Protein AF-A0A5M5BYR6-F1 (afdb_monomer_lite)

Structure (mmCIF, N/CA/C/O backbone):
data_AF-A0A5M5BYR6-F1
#
_entry.id   AF-A0A5M5BYR6-F1
#
loop_
_atom_site.group_PDB
_atom_site.id
_atom_site.type_symbol
_atom_site.label_atom_id
_atom_site.label_alt_id
_atom_site.label_comp_id
_atom_site.label_asym_id
_atom_site.label_entity_id
_atom_site.label_seq_id
_atom_site.pdbx_PDB_ins_code
_atom_site.Cartn_x
_atom_site.Cartn_y
_atom_site.Cartn_z
_atom_site.occupancy
_atom_site.B_iso_or_equiv
_atom_site.auth_seq_id
_atom_site.auth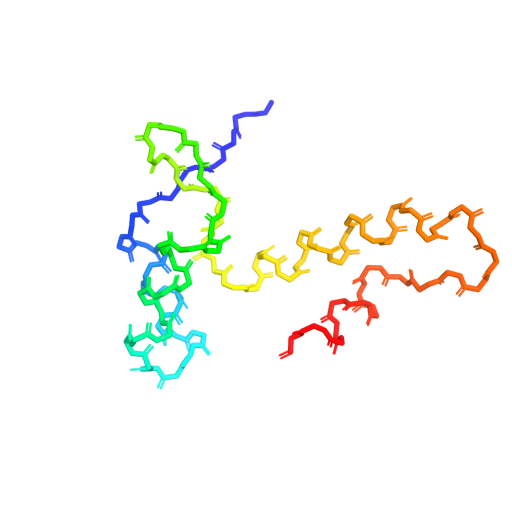_comp_id
_atom_site.auth_asym_id
_atom_site.auth_atom_id
_atom_site.pdbx_PDB_model_num
ATOM 1 N N . MET A 1 1 ? 13.375 -3.673 14.536 1.00 53.81 1 MET A N 1
ATOM 2 C CA . MET A 1 1 ? 13.198 -4.414 13.273 1.00 53.81 1 MET A CA 1
ATOM 3 C C . MET A 1 1 ? 13.510 -3.434 12.160 1.00 53.81 1 MET A C 1
ATOM 5 O O . MET A 1 1 ? 12.916 -2.360 12.172 1.00 53.81 1 MET A O 1
ATOM 9 N N . GLU A 1 2 ? 14.485 -3.723 11.300 1.00 65.88 2 GLU A N 1
ATOM 10 C CA . GLU A 1 2 ? 14.700 -2.908 10.098 1.00 65.88 2 GLU A CA 1
ATOM 11 C C . GLU A 1 2 ? 13.453 -3.004 9.215 1.00 65.88 2 GLU A C 1
ATOM 13 O O . GLU A 1 2 ? 12.862 -4.078 9.088 1.00 65.88 2 GLU A O 1
ATOM 18 N N . LYS A 1 3 ? 12.996 -1.869 8.682 1.00 78.94 3 LYS A N 1
ATOM 19 C CA . LYS A 1 3 ? 11.897 -1.872 7.716 1.00 78.94 3 LYS A CA 1
ATOM 20 C C . LYS A 1 3 ? 12.460 -2.340 6.381 1.00 78.94 3 LYS A C 1
ATOM 22 O O . LYS A 1 3 ? 13.468 -1.796 5.939 1.00 78.94 3 LYS A O 1
ATOM 27 N N . GLN A 1 4 ? 11.803 -3.316 5.761 1.00 91.06 4 GLN A N 1
ATOM 28 C CA . GLN A 1 4 ? 12.109 -3.712 4.392 1.00 91.06 4 GLN A CA 1
ATOM 29 C C . GLN A 1 4 ? 11.969 -2.487 3.480 1.00 91.06 4 GLN A C 1
ATOM 31 O O . GLN A 1 4 ? 10.985 -1.752 3.586 1.00 91.06 4 GLN A O 1
ATOM 36 N N . ILE A 1 5 ? 12.964 -2.263 2.624 1.00 95.81 5 ILE A N 1
ATOM 37 C CA . ILE A 1 5 ? 12.951 -1.212 1.606 1.00 95.81 5 ILE A CA 1
ATOM 38 C C . ILE A 1 5 ? 12.832 -1.891 0.246 1.00 95.81 5 ILE A C 1
ATOM 40 O O . ILE A 1 5 ? 13.484 -2.909 0.004 1.00 95.81 5 ILE A O 1
ATOM 44 N N . TYR A 1 6 ? 12.010 -1.314 -0.622 1.00 96.38 6 TYR A N 1
ATOM 45 C CA . TYR A 1 6 ? 11.854 -1.724 -2.010 1.00 96.38 6 TYR A CA 1
ATOM 46 C C . TYR A 1 6 ? 12.422 -0.656 -2.938 1.00 96.38 6 TYR A C 1
ATOM 48 O O . TYR A 1 6 ? 12.376 0.545 -2.652 1.00 96.38 6 TYR A O 1
ATOM 56 N N . SER A 1 7 ? 12.962 -1.096 -4.066 1.00 96.06 7 SER A N 1
ATOM 57 C CA . SER A 1 7 ? 13.291 -0.208 -5.173 1.00 96.06 7 SER A CA 1
ATOM 58 C C . SER A 1 7 ? 12.026 0.250 -5.904 1.00 96.06 7 SER A C 1
ATOM 60 O O . SER A 1 7 ? 10.964 -0.370 -5.815 1.00 96.06 7 SER A O 1
ATOM 62 N N . TYR A 1 8 ? 12.150 1.345 -6.660 1.00 96.19 8 TYR A N 1
ATOM 63 C CA . TYR A 1 8 ? 11.066 1.824 -7.517 1.00 96.19 8 TYR A CA 1
ATOM 64 C C . TYR A 1 8 ? 10.620 0.749 -8.513 1.00 96.19 8 TYR A C 1
ATOM 66 O O . TYR A 1 8 ? 9.423 0.540 -8.671 1.00 96.19 8 TYR A O 1
ATOM 74 N N . ASP A 1 9 ? 11.574 0.058 -9.143 1.00 97.31 9 ASP A N 1
ATOM 75 C CA . ASP A 1 9 ? 11.288 -0.955 -10.160 1.00 97.31 9 ASP A CA 1
ATOM 76 C C . ASP A 1 9 ? 10.564 -2.165 -9.558 1.00 97.31 9 ASP A C 1
ATOM 78 O O . ASP A 1 9 ? 9.589 -2.636 -10.132 1.00 97.31 9 ASP A O 1
ATOM 82 N N . GLU A 1 10 ? 10.954 -2.621 -8.362 1.00 97.38 10 GLU A N 1
ATOM 83 C CA . GLU A 1 10 ? 10.233 -3.695 -7.661 1.00 97.38 10 GLU A CA 1
ATOM 84 C C . GLU A 1 10 ? 8.786 -3.305 -7.352 1.00 97.38 10 GLU A C 1
ATOM 86 O O . GLU A 1 10 ? 7.870 -4.088 -7.603 1.00 97.38 10 GLU A O 1
ATOM 91 N N . ALA A 1 11 ? 8.578 -2.095 -6.825 1.00 97.69 11 ALA A N 1
ATOM 92 C CA . ALA A 1 11 ? 7.243 -1.612 -6.501 1.00 97.69 11 ALA A CA 1
ATOM 93 C C . ALA A 1 11 ? 6.397 -1.378 -7.764 1.00 97.69 11 ALA A C 1
ATOM 95 O O . ALA A 1 11 ? 5.192 -1.638 -7.781 1.00 97.69 11 ALA A O 1
ATOM 96 N N . TYR A 1 12 ? 7.026 -0.911 -8.843 1.00 98.25 12 TYR A N 1
ATOM 97 C CA . TYR A 1 12 ? 6.382 -0.689 -10.131 1.00 98.25 12 TYR A CA 1
ATOM 98 C C . TYR A 1 12 ? 5.942 -1.997 -10.782 1.00 98.25 12 TYR A C 1
ATOM 100 O O . TYR A 1 12 ? 4.788 -2.093 -11.187 1.00 98.25 12 TYR A O 1
ATOM 108 N N . GLU A 1 13 ? 6.810 -3.006 -10.840 1.00 98.44 13 GLU A N 1
ATOM 109 C CA . GLU A 1 13 ? 6.496 -4.299 -11.455 1.00 98.44 13 GLU A CA 1
ATOM 110 C C . GLU A 1 13 ? 5.364 -5.028 -10.720 1.00 98.44 13 GLU A C 1
ATOM 112 O O . GLU A 1 13 ? 4.466 -5.577 -11.360 1.00 98.44 13 GLU A O 1
ATOM 117 N N . GLU A 1 14 ? 5.342 -5.003 -9.384 1.00 98.25 14 GLU A N 1
ATOM 118 C CA . GLU A 1 14 ? 4.223 -5.585 -8.627 1.00 98.25 14 GLU A CA 1
ATOM 119 C C . GLU A 1 14 ? 2.932 -4.781 -8.795 1.00 98.25 14 GLU A C 1
ATOM 121 O O . GLU A 1 14 ? 1.858 -5.358 -8.967 1.00 98.25 14 GLU A O 1
ATOM 126 N N . SER A 1 15 ? 3.020 -3.450 -8.824 1.00 98.12 15 SER A N 1
ATOM 127 C CA . SER A 1 15 ? 1.856 -2.603 -9.104 1.00 98.12 15 SER A CA 1
ATOM 128 C C . SER A 1 15 ? 1.316 -2.831 -10.513 1.00 98.12 15 SER A C 1
ATOM 130 O O . SER A 1 15 ? 0.106 -2.867 -10.712 1.00 98.12 15 SER A O 1
ATOM 132 N N . LEU A 1 16 ? 2.191 -3.026 -11.500 1.00 98.50 16 LEU A N 1
ATOM 133 C CA . LEU A 1 16 ? 1.805 -3.309 -12.878 1.00 98.50 16 LEU A CA 1
ATOM 134 C C . LEU A 1 16 ? 1.044 -4.633 -12.973 1.00 98.50 16 LEU A C 1
ATOM 136 O O . LEU A 1 16 ? 0.039 -4.712 -13.678 1.00 98.50 16 LEU A O 1
ATOM 140 N N . ARG A 1 17 ? 1.477 -5.656 -12.225 1.00 98.44 17 ARG A N 1
ATOM 141 C CA . ARG A 1 17 ? 0.745 -6.927 -12.106 1.00 98.44 17 ARG A CA 1
ATOM 142 C C . ARG A 1 17 ? -0.615 -6.729 -11.448 1.00 98.44 17 ARG A C 1
ATOM 144 O O . ARG A 1 17 ? -1.605 -7.233 -11.972 1.00 98.44 17 ARG A O 1
ATOM 151 N N . TYR A 1 18 ? -0.664 -5.973 -10.352 1.00 98.00 18 TYR A N 1
ATOM 152 C CA . TYR A 1 18 ? -1.900 -5.666 -9.632 1.00 98.00 18 TYR A CA 1
ATOM 153 C C . TYR A 1 18 ? -2.928 -4.970 -10.539 1.00 98.00 18 TYR A C 1
ATOM 155 O O . TYR A 1 18 ? -4.075 -5.397 -10.634 1.00 98.00 18 TYR A O 1
ATOM 163 N N . PHE A 1 19 ? -2.498 -3.960 -11.300 1.00 97.75 19 PHE A N 1
ATOM 164 C CA . PHE A 1 19 ? -3.351 -3.222 -12.238 1.00 97.75 19 PHE A CA 1
ATOM 165 C C . PHE A 1 19 ? -3.443 -3.855 -13.637 1.00 97.75 19 PHE A C 1
ATOM 167 O O . PHE A 1 19 ? -3.803 -3.177 -14.597 1.00 97.75 19 PHE A O 1
ATOM 174 N N . GLN A 1 20 ? -3.125 -5.146 -13.780 1.00 97.94 20 GLN A N 1
ATOM 175 C CA . GLN A 1 20 ? -3.305 -5.912 -15.024 1.00 97.94 20 GLN A CA 1
ATOM 176 C C . GLN A 1 20 ? -2.637 -5.278 -16.263 1.00 97.94 20 GLN A C 1
ATOM 178 O O . GLN A 1 20 ? -3.151 -5.369 -17.378 1.00 97.94 20 GLN A O 1
ATOM 183 N N . GLY A 1 21 ? -1.478 -4.644 -16.080 1.00 97.81 21 GLY A N 1
ATOM 184 C CA . GLY A 1 21 ? -0.720 -3.997 -17.151 1.00 97.81 21 GLY A CA 1
ATOM 185 C C . GLY A 1 21 ? -1.032 -2.514 -17.373 1.00 97.81 21 GLY A C 1
ATOM 186 O O . GLY A 1 21 ? -0.453 -1.922 -18.282 1.00 97.81 21 GLY A O 1
ATOM 187 N N . ASP A 1 22 ? -1.896 -1.885 -16.567 1.00 98.44 22 ASP A N 1
ATOM 188 C CA . ASP A 1 22 ? -2.090 -0.429 -16.616 1.00 98.44 22 ASP A CA 1
ATOM 189 C C . ASP A 1 22 ? -0.871 0.305 -16.025 1.00 98.44 22 ASP A C 1
ATOM 191 O O . ASP A 1 22 ? -0.729 0.497 -14.812 1.00 98.44 22 ASP A O 1
ATOM 195 N N . GLU A 1 23 ? 0.028 0.733 -16.913 1.00 98.00 23 GLU A N 1
ATOM 196 C CA . GLU A 1 23 ? 1.245 1.455 -16.541 1.00 98.00 23 GLU A CA 1
ATOM 197 C C . GLU A 1 23 ? 0.967 2.789 -15.840 1.00 98.00 23 GLU A C 1
ATOM 199 O O . GLU A 1 23 ? 1.744 3.203 -14.973 1.00 98.00 23 GLU A O 1
ATOM 204 N N . LEU A 1 24 ? -0.110 3.493 -16.209 1.00 98.19 24 LEU A N 1
ATOM 205 C CA . LEU A 1 24 ? -0.418 4.792 -15.618 1.00 98.19 24 LEU A CA 1
ATOM 206 C C . LEU A 1 24 ? -0.838 4.606 -14.161 1.00 98.19 24 LEU A C 1
ATOM 208 O O . LEU A 1 24 ? -0.302 5.295 -13.288 1.00 98.19 24 LEU A O 1
ATOM 212 N N . ALA A 1 25 ? -1.737 3.658 -13.894 1.00 98.19 25 ALA A N 1
ATOM 213 C CA . ALA A 1 25 ? -2.163 3.319 -12.540 1.00 98.19 25 ALA A CA 1
ATOM 214 C C . ALA A 1 25 ? -0.973 2.869 -11.677 1.00 98.19 25 ALA A C 1
ATOM 216 O O . ALA A 1 25 ? -0.771 3.406 -10.583 1.00 98.19 25 ALA A O 1
ATOM 217 N N . ALA A 1 26 ? -0.119 1.985 -12.205 1.00 98.38 26 ALA A N 1
ATOM 218 C CA . ALA A 1 26 ? 1.075 1.510 -11.507 1.00 98.38 26 ALA A CA 1
ATOM 219 C C . ALA A 1 26 ? 2.042 2.655 -11.157 1.00 98.38 26 ALA A C 1
ATOM 221 O O . ALA A 1 26 ? 2.441 2.809 -10.000 1.00 98.38 26 ALA A O 1
ATOM 222 N N . ARG A 1 27 ? 2.372 3.530 -12.119 1.00 98.00 27 ARG A N 1
ATOM 223 C CA . ARG A 1 27 ? 3.245 4.693 -11.865 1.00 98.00 27 ARG A CA 1
ATOM 224 C C . ARG A 1 27 ? 2.633 5.652 -10.857 1.00 98.00 27 ARG A C 1
ATOM 226 O O . ARG A 1 27 ? 3.361 6.203 -10.029 1.00 98.00 27 ARG A O 1
ATOM 233 N N . VAL A 1 28 ? 1.330 5.910 -10.947 1.00 98.25 28 VAL A N 1
ATOM 234 C CA . VAL A 1 28 ? 0.635 6.805 -10.015 1.00 98.25 28 VAL A CA 1
ATOM 235 C C . VAL A 1 28 ? 0.686 6.232 -8.605 1.00 98.25 28 VAL A C 1
ATOM 237 O O . VAL A 1 28 ? 1.037 6.973 -7.685 1.00 98.25 28 VAL A O 1
ATOM 240 N N . TRP A 1 29 ? 0.422 4.936 -8.438 1.00 98.31 29 TRP A N 1
ATOM 241 C CA . TRP A 1 29 ? 0.478 4.286 -7.134 1.00 98.31 29 TRP A CA 1
ATOM 242 C C . TRP A 1 29 ? 1.858 4.421 -6.481 1.00 98.31 29 TRP A C 1
ATOM 244 O O . TRP A 1 29 ? 1.960 5.023 -5.407 1.00 98.31 29 TRP A O 1
ATOM 254 N N . VAL A 1 30 ? 2.929 4.007 -7.170 1.00 97.50 30 VAL A N 1
ATOM 255 C CA . VAL A 1 30 ? 4.302 4.087 -6.627 1.00 97.50 30 VAL A CA 1
ATOM 256 C C . VAL A 1 30 ? 4.685 5.534 -6.284 1.00 97.50 30 VAL A C 1
ATOM 258 O O . VAL A 1 30 ? 5.353 5.811 -5.288 1.00 97.50 30 VAL A O 1
ATOM 261 N N . ASN A 1 31 ? 4.240 6.508 -7.085 1.00 95.94 31 ASN A N 1
ATOM 262 C CA . ASN A 1 31 ? 4.611 7.907 -6.884 1.00 95.94 31 ASN A CA 1
ATOM 263 C C . ASN A 1 31 ? 3.801 8.634 -5.805 1.00 95.94 31 ASN A C 1
ATOM 265 O O . ASN A 1 31 ? 4.320 9.594 -5.215 1.00 95.94 31 ASN A O 1
ATOM 269 N N . LYS A 1 32 ? 2.536 8.262 -5.597 1.00 96.19 32 LYS A N 1
ATOM 270 C CA . LYS A 1 32 ? 1.582 9.048 -4.798 1.00 96.19 32 LYS A CA 1
ATOM 271 C C . LYS A 1 32 ? 1.066 8.329 -3.558 1.00 96.19 32 LYS A C 1
ATOM 273 O O . LYS A 1 32 ? 0.722 9.020 -2.605 1.00 96.19 32 LYS A O 1
ATOM 278 N N . TYR A 1 33 ? 1.017 7.002 -3.571 1.00 97.06 33 TYR A N 1
ATOM 279 C CA . TYR A 1 33 ? 0.324 6.213 -2.554 1.00 97.06 33 TYR A CA 1
ATOM 280 C C . TYR A 1 33 ? 1.258 5.302 -1.765 1.00 97.06 33 TYR A C 1
ATOM 282 O O . TYR A 1 33 ? 1.081 5.200 -0.552 1.00 97.06 33 TYR A O 1
ATOM 290 N N . ALA A 1 34 ? 2.270 4.723 -2.420 1.00 96.94 34 ALA A N 1
ATOM 291 C CA . ALA A 1 34 ? 3.282 3.928 -1.739 1.00 96.94 34 ALA A CA 1
ATOM 292 C C . ALA A 1 34 ? 3.956 4.748 -0.629 1.00 96.94 34 ALA A C 1
ATOM 294 O O . ALA A 1 34 ? 4.430 5.874 -0.849 1.00 96.94 34 ALA A O 1
ATOM 295 N N . VAL A 1 35 ? 4.003 4.184 0.576 1.00 96.12 35 VAL A N 1
ATOM 296 C CA . VAL A 1 35 ? 4.642 4.825 1.725 1.00 96.12 35 VAL A CA 1
ATOM 297 C C . VAL A 1 35 ? 6.132 4.981 1.452 1.00 96.12 35 VAL A C 1
ATOM 299 O O . VAL A 1 35 ? 6.846 4.006 1.215 1.00 96.12 35 VAL A O 1
ATOM 302 N N . LYS A 1 36 ? 6.603 6.227 1.546 1.00 94.00 36 LYS A N 1
ATOM 303 C CA . LYS A 1 36 ? 8.006 6.594 1.367 1.00 94.00 36 LYS A CA 1
ATOM 304 C C . LYS A 1 36 ? 8.471 7.635 2.371 1.00 94.00 36 LYS A C 1
ATOM 306 O O . LYS A 1 36 ? 7.667 8.420 2.875 1.00 94.00 36 LYS A O 1
ATOM 311 N N . ASP A 1 37 ? 9.769 7.649 2.643 1.00 93.56 37 ASP A N 1
ATOM 312 C CA . ASP A 1 37 ? 10.403 8.725 3.405 1.00 93.56 37 ASP A CA 1
ATOM 313 C C . ASP A 1 37 ? 10.893 9.871 2.499 1.00 93.56 37 ASP A C 1
ATOM 315 O O . ASP A 1 37 ? 10.752 9.853 1.273 1.00 93.56 37 ASP A O 1
ATOM 319 N N . SER A 1 38 ? 11.482 10.898 3.115 1.00 92.19 38 SER A N 1
ATOM 320 C CA . SER A 1 38 ? 12.062 12.048 2.414 1.00 92.19 38 SER A CA 1
ATOM 321 C C . SER A 1 38 ? 13.303 11.714 1.581 1.00 92.19 38 SER A C 1
ATOM 323 O O . SER A 1 38 ? 13.701 12.527 0.750 1.00 92.19 38 SER A O 1
ATOM 325 N N . PHE A 1 39 ? 13.927 10.557 1.811 1.00 90.81 39 PHE A N 1
ATOM 326 C CA . PHE A 1 39 ? 15.085 10.074 1.057 1.00 90.81 39 PHE A CA 1
ATOM 327 C C . PHE A 1 39 ? 14.674 9.225 -0.154 1.00 90.81 39 PHE A C 1
ATOM 329 O O . PHE A 1 39 ? 15.527 8.864 -0.960 1.00 90.81 39 PHE A O 1
ATOM 336 N N . GLY A 1 40 ? 13.374 8.950 -0.312 1.00 88.81 40 GLY A N 1
ATOM 337 C CA . GLY A 1 40 ? 12.827 8.159 -1.409 1.00 88.81 40 GLY A CA 1
ATOM 338 C C . GLY A 1 40 ? 12.818 6.654 -1.145 1.00 88.81 40 GLY A C 1
ATOM 339 O O . GLY A 1 40 ? 12.546 5.897 -2.073 1.00 88.81 40 GLY A O 1
ATOM 340 N N . ASN A 1 41 ? 13.078 6.210 0.088 1.00 94.62 41 ASN A N 1
ATOM 341 C CA . ASN A 1 41 ? 12.965 4.797 0.444 1.00 94.62 41 ASN A CA 1
ATOM 342 C C . ASN A 1 41 ? 11.490 4.388 0.431 1.00 94.62 41 ASN A C 1
ATOM 344 O O . ASN A 1 41 ? 10.687 5.018 1.119 1.00 94.62 41 ASN A O 1
ATOM 348 N N . ILE A 1 42 ? 11.142 3.349 -0.331 1.00 96.81 42 ILE A N 1
ATOM 349 C CA . ILE A 1 42 ? 9.776 2.819 -0.439 1.00 96.81 42 ILE A CA 1
ATOM 350 C C . ILE A 1 42 ?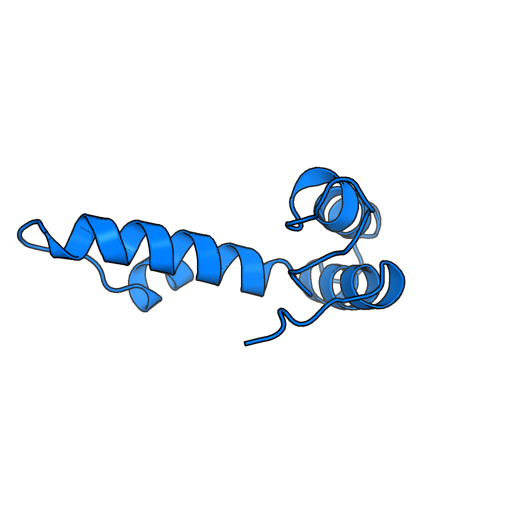 9.611 1.659 0.542 1.00 96.81 42 ILE A C 1
ATOM 352 O O . ILE A 1 42 ? 10.464 0.777 0.610 1.00 96.81 42 ILE A O 1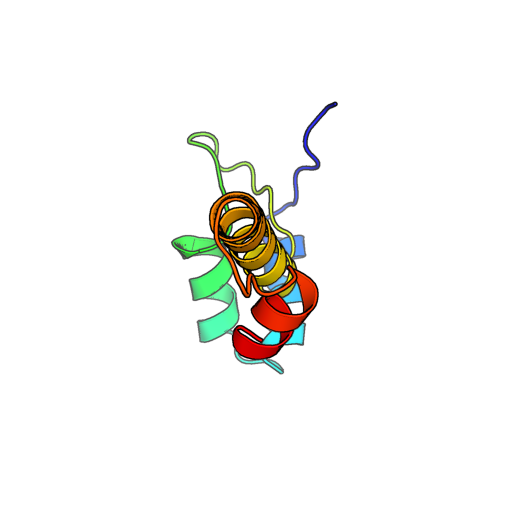
ATOM 356 N N . TYR A 1 43 ? 8.504 1.648 1.282 1.00 96.50 43 TYR A N 1
ATOM 357 C CA . TYR A 1 43 ? 8.226 0.652 2.324 1.00 96.50 43 TYR A CA 1
ATOM 358 C C . TYR A 1 43 ? 7.038 -0.264 2.013 1.00 96.50 43 TYR A C 1
ATOM 360 O O . TYR A 1 43 ? 6.729 -1.146 2.810 1.00 96.50 43 TYR A O 1
ATOM 368 N N . GLU A 1 44 ? 6.376 -0.060 0.876 1.00 96.75 44 GLU A N 1
ATOM 369 C CA . GLU A 1 44 ? 5.272 -0.887 0.385 1.00 96.75 44 GLU A CA 1
ATOM 370 C C . GLU A 1 44 ? 5.615 -1.388 -1.012 1.00 96.75 44 GLU A C 1
ATOM 372 O O . GLU A 1 44 ? 6.002 -0.598 -1.876 1.00 96.75 44 GLU A O 1
ATOM 377 N N . LYS A 1 45 ? 5.488 -2.695 -1.227 1.00 96.50 45 LYS A N 1
ATOM 378 C CA . LYS A 1 45 ? 5.818 -3.328 -2.500 1.00 96.50 45 LYS A CA 1
ATOM 379 C C . LYS A 1 45 ? 4.667 -3.210 -3.493 1.00 96.50 45 LYS A C 1
ATOM 381 O O . LYS A 1 45 ? 4.912 -3.075 -4.684 1.00 96.50 45 LYS A O 1
ATOM 386 N N . SER A 1 46 ? 3.424 -3.278 -3.024 1.00 97.00 46 SER A N 1
ATOM 387 C CA . SER A 1 46 ? 2.246 -3.333 -3.895 1.00 97.00 46 SER A CA 1
ATOM 388 C C . SER A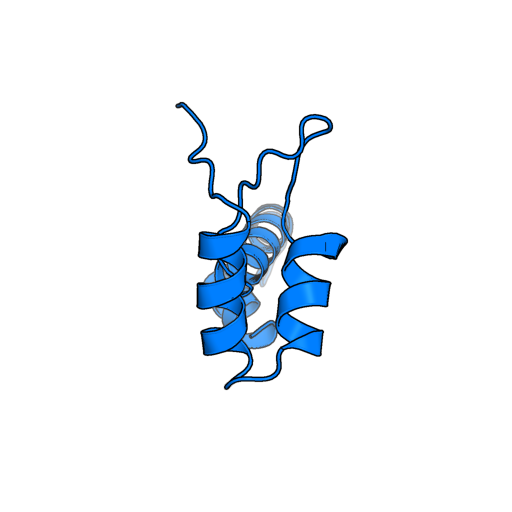 1 46 ? 1.027 -2.614 -3.300 1.00 97.00 46 SER A C 1
ATOM 390 O O . SER A 1 46 ? 0.989 -2.346 -2.094 1.00 97.00 46 SER A O 1
ATOM 392 N N . PRO A 1 47 ? -0.008 -2.330 -4.117 1.00 97.94 47 PRO A N 1
ATOM 393 C CA . PRO A 1 47 ? -1.288 -1.819 -3.624 1.00 97.94 47 PRO A CA 1
ATOM 394 C C . PRO A 1 47 ? -1.942 -2.699 -2.548 1.00 97.94 47 PRO A C 1
ATOM 396 O O . PRO A 1 47 ? -2.558 -2.170 -1.625 1.00 97.94 47 PRO A O 1
ATOM 399 N N . GLU A 1 48 ? -1.736 -4.017 -2.600 1.00 97.50 48 GLU A N 1
ATOM 400 C CA . GLU A 1 48 ? -2.194 -4.953 -1.565 1.00 97.50 48 GLU A CA 1
ATOM 401 C C . GLU A 1 48 ? -1.583 -4.632 -0.186 1.00 97.50 48 GLU A C 1
ATOM 403 O O . GLU A 1 48 ? -2.305 -4.602 0.815 1.00 97.50 48 GLU A O 1
ATOM 408 N N . ASP A 1 49 ? -0.287 -4.295 -0.112 1.00 97.00 49 ASP A N 1
ATOM 409 C CA . ASP A 1 49 ? 0.353 -3.888 1.151 1.00 97.00 49 ASP A CA 1
ATOM 410 C C . ASP A 1 49 ? -0.315 -2.634 1.741 1.00 97.00 49 ASP A C 1
ATOM 412 O O . ASP A 1 49 ? -0.525 -2.531 2.956 1.00 97.00 49 ASP A O 1
ATOM 416 N N . MET A 1 50 ? -0.692 -1.686 0.875 1.00 97.50 50 MET A N 1
ATOM 417 C CA . MET A 1 50 ? -1.416 -0.476 1.268 1.00 97.50 50 MET A CA 1
ATOM 418 C C . MET A 1 50 ? -2.806 -0.818 1.822 1.00 97.50 50 MET A C 1
ATOM 420 O O . MET A 1 50 ? -3.185 -0.279 2.870 1.00 97.50 50 MET A O 1
ATOM 424 N N . HIS A 1 51 ? -3.557 -1.704 1.161 1.00 97.94 51 HIS A N 1
ATOM 425 C CA . HIS A 1 51 ? -4.872 -2.156 1.631 1.00 97.94 51 HIS A CA 1
ATOM 426 C C . HIS A 1 51 ? -4.764 -2.829 2.999 1.00 97.94 51 HIS A C 1
ATOM 428 O O . HIS A 1 51 ? -5.495 -2.464 3.924 1.00 97.94 51 HIS A O 1
ATOM 434 N N . TRP A 1 52 ? -3.777 -3.707 3.190 1.00 97.94 52 TRP A N 1
ATOM 435 C CA . TRP A 1 52 ? -3.514 -4.325 4.487 1.00 97.94 52 TRP A CA 1
ATOM 436 C C . TRP A 1 52 ? -3.132 -3.317 5.562 1.00 97.94 52 TRP A C 1
ATOM 438 O O . TRP A 1 52 ? -3.633 -3.411 6.686 1.00 97.94 52 TRP A O 1
ATOM 448 N N . ARG A 1 53 ? -2.275 -2.337 5.262 1.00 97.19 53 ARG A N 1
ATOM 449 C CA . ARG A 1 53 ? -1.937 -1.288 6.233 1.00 97.19 53 ARG A CA 1
ATOM 450 C C . ARG A 1 53 ? -3.187 -0.533 6.675 1.00 97.19 53 ARG A C 1
ATOM 452 O O . ARG A 1 53 ? -3.388 -0.355 7.874 1.00 97.19 53 ARG A O 1
ATOM 459 N N . ILE A 1 54 ? -4.013 -0.086 5.731 1.00 97.69 54 ILE A N 1
ATOM 460 C CA . ILE A 1 54 ? -5.231 0.675 6.041 1.00 97.69 54 ILE A CA 1
ATOM 461 C C . ILE A 1 54 ? -6.191 -0.188 6.864 1.00 97.69 54 ILE A C 1
ATOM 463 O O . ILE A 1 54 ? -6.641 0.251 7.922 1.00 97.69 54 ILE A O 1
ATOM 467 N N . ALA A 1 55 ? -6.443 -1.424 6.436 1.00 98.38 55 ALA A N 1
ATOM 468 C CA . ALA A 1 55 ? -7.335 -2.342 7.132 1.00 98.38 55 ALA A CA 1
ATOM 469 C C . ALA A 1 55 ? -6.878 -2.627 8.571 1.00 98.38 55 ALA A C 1
ATOM 471 O O . ALA A 1 55 ? -7.690 -2.590 9.495 1.00 98.38 55 ALA A O 1
ATOM 472 N N . ASN A 1 56 ? -5.577 -2.843 8.789 1.00 97.94 56 ASN A N 1
ATOM 473 C CA . ASN A 1 56 ? -5.020 -3.056 10.126 1.00 97.94 56 ASN A CA 1
ATOM 474 C C . ASN A 1 56 ? -5.134 -1.808 11.012 1.00 97.94 56 ASN A C 1
ATOM 476 O O . ASN A 1 56 ? -5.483 -1.924 12.188 1.00 97.94 56 ASN A O 1
ATOM 480 N N . GLU A 1 57 ? -4.875 -0.614 10.472 1.00 97.88 57 GLU A N 1
ATOM 481 C CA . GLU A 1 57 ? -5.012 0.627 11.242 1.00 97.88 57 GLU A CA 1
ATOM 482 C C . GLU A 1 57 ? -6.465 0.917 11.625 1.00 97.88 57 GLU A C 1
ATOM 484 O O . GLU A 1 57 ? -6.727 1.332 12.758 1.00 97.88 57 GLU A O 1
ATOM 489 N N . VAL A 1 58 ? -7.412 0.646 10.723 1.00 97.62 58 VAL A N 1
ATOM 490 C CA . VAL A 1 58 ? -8.845 0.769 11.013 1.00 97.62 58 VAL A CA 1
ATOM 491 C C . VAL A 1 58 ? -9.264 -0.277 12.048 1.00 97.62 58 VAL A C 1
ATOM 493 O O . VAL A 1 58 ? -9.789 0.101 13.093 1.00 97.62 58 VAL A O 1
ATOM 496 N N . ALA A 1 59 ? -8.933 -1.558 11.853 1.00 97.94 59 ALA A N 1
ATOM 497 C CA . ALA A 1 59 ? -9.243 -2.636 12.799 1.00 97.94 59 ALA A CA 1
ATOM 498 C C . ALA A 1 59 ? -8.694 -2.365 14.212 1.00 97.94 59 ALA A C 1
ATOM 500 O O . ALA A 1 59 ? -9.356 -2.631 15.221 1.00 97.94 59 ALA A O 1
ATOM 501 N N . ARG A 1 60 ? -7.492 -1.778 14.310 1.00 97.88 60 ARG A N 1
ATOM 502 C CA . ARG A 1 60 ? -6.878 -1.385 15.587 1.00 97.88 60 ARG A CA 1
ATOM 503 C C . ARG A 1 60 ? -7.730 -0.365 16.344 1.00 97.88 60 ARG A C 1
ATOM 505 O O . ARG A 1 60 ? -7.772 -0.407 17.575 1.00 97.88 60 ARG A O 1
ATOM 512 N N . VAL A 1 61 ? -8.387 0.558 15.645 1.00 97.69 61 VAL A N 1
ATOM 513 C CA . VAL A 1 61 ? -9.295 1.541 16.255 1.00 97.69 61 VAL A CA 1
ATOM 514 C C . VAL A 1 61 ? -10.668 0.926 16.517 1.00 97.69 61 VAL A C 1
ATOM 516 O O . VAL A 1 61 ? -11.165 1.053 17.636 1.00 97.69 61 VAL A O 1
ATOM 519 N N . GLU A 1 62 ? -11.227 0.217 15.536 1.00 96.06 62 GLU A N 1
ATOM 520 C CA . GLU A 1 62 ? -12.533 -0.452 15.599 1.00 96.06 62 GLU A CA 1
ATOM 521 C C . GLU A 1 62 ? -12.631 -1.420 16.778 1.00 96.06 62 GLU A C 1
ATOM 523 O O . GLU A 1 62 ? -13.647 -1.434 17.462 1.00 96.06 62 GLU A O 1
ATOM 528 N N . SER A 1 63 ? -11.552 -2.144 17.111 1.00 96.31 63 SER A N 1
ATOM 529 C CA . SER A 1 63 ? -11.517 -3.095 18.240 1.00 96.31 63 SER A CA 1
ATOM 530 C C . SER A 1 63 ? -11.883 -2.500 19.611 1.00 96.31 63 SER A C 1
ATOM 532 O O . SER A 1 63 ? -12.102 -3.237 20.572 1.00 96.31 63 SER A O 1
ATOM 534 N N . LYS A 1 64 ? -11.959 -1.169 19.720 1.00 97.31 64 LYS A N 1
ATOM 535 C CA . LYS A 1 64 ? -12.395 -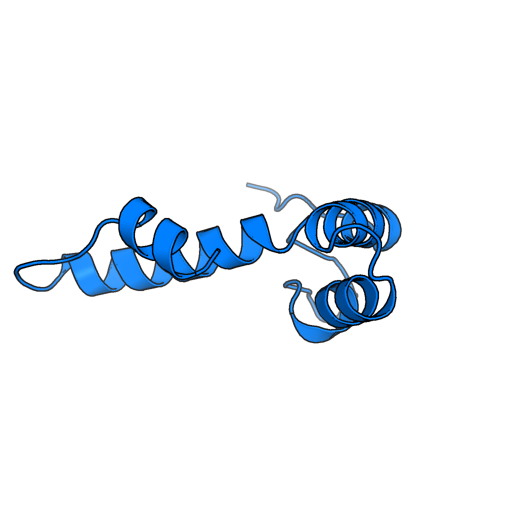0.443 20.920 1.00 97.31 64 LYS A CA 1
ATOM 536 C C . LYS A 1 64 ? -13.917 -0.280 21.021 1.00 97.31 64 LYS A C 1
ATOM 538 O O . LYS A 1 64 ? -14.389 0.193 22.054 1.00 97.31 64 LYS A O 1
ATOM 543 N N . TYR A 1 65 ? -14.671 -0.635 19.983 1.00 96.94 65 TYR A N 1
ATOM 544 C CA . TYR A 1 65 ? -16.113 -0.422 19.874 1.00 96.94 65 TYR A CA 1
ATOM 545 C C . TYR A 1 65 ? -16.870 -1.752 19.683 1.00 96.94 65 TYR A C 1
ATOM 547 O O . TYR A 1 65 ? -16.308 -2.726 19.180 1.00 96.94 65 TYR A O 1
ATOM 555 N N . PRO A 1 66 ? -18.151 -1.840 20.096 1.00 96.62 66 PRO A N 1
ATOM 556 C CA . PRO A 1 66 ? -18.979 -3.015 19.823 1.00 96.62 66 PRO A CA 1
ATOM 557 C C . PRO A 1 66 ? -19.208 -3.224 18.318 1.00 96.62 66 PRO A C 1
ATOM 559 O O . PRO A 1 66 ? -19.367 -2.252 17.587 1.00 96.62 66 PRO A O 1
ATOM 562 N N . ASN A 1 67 ? -19.320 -4.485 17.884 1.00 94.44 67 ASN A N 1
ATOM 563 C CA . ASN A 1 67 ? -19.508 -4.885 16.476 1.00 94.44 67 ASN A CA 1
ATOM 564 C C . ASN A 1 67 ? -18.361 -4.467 15.535 1.00 94.44 67 ASN A C 1
ATOM 566 O O . ASN A 1 67 ? -18.597 -4.180 14.364 1.00 94.44 67 ASN A O 1
ATOM 570 N N . ALA A 1 68 ? -17.132 -4.438 16.051 1.00 96.12 68 ALA A N 1
ATOM 571 C CA . ALA A 1 68 ? -15.936 -4.161 15.267 1.00 96.12 68 ALA A CA 1
ATOM 572 C C . ALA A 1 68 ? -15.743 -5.178 14.132 1.00 96.12 68 ALA A C 1
ATOM 574 O O . ALA A 1 68 ? -15.853 -6.387 14.355 1.00 96.12 68 ALA A O 1
ATOM 575 N N . LEU A 1 69 ? -15.376 -4.684 12.950 1.00 96.88 69 LEU A N 1
ATOM 576 C CA . LEU A 1 69 ? -14.911 -5.527 11.852 1.00 96.88 69 LEU A CA 1
ATOM 577 C C . LEU A 1 69 ? -13.455 -5.949 12.069 1.00 96.88 69 LEU A C 1
ATOM 579 O O . LEU A 1 69 ? -12.631 -5.208 12.617 1.00 96.88 69 LEU A O 1
ATOM 583 N N . THR A 1 70 ? -13.123 -7.148 11.609 1.00 97.12 70 THR A N 1
ATOM 584 C CA . THR A 1 70 ? -11.748 -7.644 11.573 1.00 97.12 70 THR A CA 1
ATOM 585 C C . THR A 1 70 ? -10.945 -6.962 10.463 1.00 97.12 70 THR A C 1
ATOM 587 O O . THR A 1 70 ? -11.492 -6.482 9.471 1.00 97.12 70 THR A O 1
ATOM 590 N N . ALA A 1 71 ? -9.613 -6.969 10.584 1.00 97.62 71 ALA A N 1
ATOM 591 C CA . ALA A 1 71 ? -8.736 -6.460 9.527 1.00 97.62 71 ALA A CA 1
ATOM 592 C C . ALA A 1 71 ? -8.956 -7.184 8.189 1.00 97.62 71 ALA A C 1
ATOM 594 O O . ALA A 1 71 ? -8.830 -6.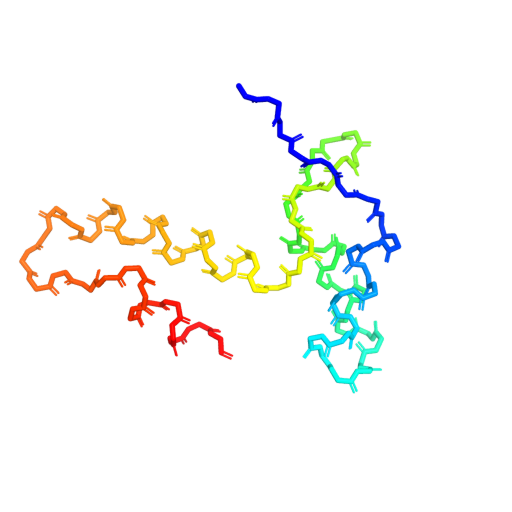564 7.143 1.00 97.62 71 ALA A O 1
ATOM 595 N N . LYS A 1 72 ? -9.317 -8.475 8.207 1.00 98.00 72 LYS A N 1
ATOM 596 C CA . LYS A 1 72 ? -9.603 -9.212 6.973 1.00 98.00 72 LYS A CA 1
ATOM 597 C C . LYS A 1 72 ? -10.898 -8.734 6.312 1.00 98.00 72 LYS A C 1
ATOM 599 O O . LYS A 1 72 ? -10.881 -8.454 5.125 1.00 98.00 72 LYS A O 1
ATOM 604 N N . GLU A 1 73 ? -11.977 -8.570 7.077 1.00 97.75 73 GLU A N 1
ATOM 605 C CA . GLU A 1 73 ? -13.242 -8.037 6.544 1.00 97.75 73 GLU A CA 1
ATOM 606 C C . GLU A 1 73 ? -13.075 -6.618 5.988 1.00 97.75 73 GLU A C 1
ATOM 608 O O . GLU A 1 73 ? -13.670 -6.281 4.973 1.00 97.75 73 GLU A O 1
ATOM 613 N N . LEU A 1 74 ? -12.244 -5.792 6.629 1.00 97.88 74 LEU A N 1
ATOM 614 C CA . LEU A 1 74 ? -11.916 -4.456 6.130 1.00 97.88 74 LEU A CA 1
ATOM 615 C C . LEU A 1 74 ? -11.048 -4.504 4.868 1.00 97.88 74 LEU A C 1
ATOM 617 O O . LEU A 1 74 ? -11.282 -3.721 3.955 1.00 97.88 74 LEU A O 1
ATOM 621 N N . TYR A 1 75 ? -10.065 -5.406 4.808 1.00 98.00 75 TYR A N 1
ATOM 622 C CA . TYR A 1 75 ? -9.238 -5.619 3.618 1.00 98.00 75 TYR A CA 1
ATOM 623 C C . TYR A 1 75 ? -10.096 -6.029 2.415 1.00 98.00 75 TYR A C 1
ATOM 625 O O . TYR A 1 75 ? -9.995 -5.406 1.365 1.00 98.00 75 TYR A O 1
ATOM 633 N N . ASP A 1 76 ? -10.995 -7.000 2.601 1.00 97.31 76 ASP A N 1
ATOM 634 C CA . ASP A 1 76 ? -11.869 -7.530 1.544 1.00 97.31 76 ASP A CA 1
ATOM 635 C C . ASP A 1 76 ? -12.855 -6.477 0.986 1.00 97.31 76 ASP A C 1
ATOM 637 O O . ASP A 1 76 ? -13.483 -6.704 -0.043 1.00 97.31 76 ASP A O 1
ATOM 641 N N . LEU A 1 77 ? -13.025 -5.337 1.671 1.00 96.19 77 LEU A N 1
ATOM 642 C CA . LEU A 1 77 ? -13.820 -4.193 1.205 1.00 96.19 77 LEU A CA 1
ATOM 643 C C . LEU A 1 77 ? -12.987 -3.112 0.495 1.00 96.19 77 LEU A C 1
ATOM 645 O O . LEU A 1 77 ? -13.567 -2.230 -0.140 1.00 96.19 77 LEU A O 1
ATOM 649 N N . LEU A 1 78 ? -11.665 -3.115 0.677 1.00 94.31 78 LEU A N 1
ATOM 650 C CA . LEU A 1 78 ? -10.745 -2.138 0.087 1.00 94.31 78 LEU A CA 1
ATOM 651 C C . LEU A 1 78 ? -10.173 -2.606 -1.256 1.00 94.31 78 LEU A C 1
ATOM 653 O O . LEU A 1 78 ? -9.906 -1.757 -2.105 1.00 94.31 78 LEU A O 1
ATOM 657 N N . ASP A 1 79 ? -9.954 -3.912 -1.398 1.00 86.75 79 ASP A N 1
ATOM 658 C CA . ASP A 1 79 ? -9.391 -4.576 -2.583 1.00 86.75 79 ASP A CA 1
ATOM 659 C C . ASP A 1 79 ? -10.449 -4.856 -3.666 1.00 86.75 79 ASP A C 1
ATOM 661 O O . ASP A 1 79 ? -10.143 -4.639 -4.861 1.00 86.75 79 ASP A O 1
#

Secondary structure (DSSP, 8-state):
-PPP-B-HHHHHHHHHHHTTT-HHHHHHHHHHTS-B-TT--B--SSHHHHHHHHHHHHHHHHTTSTTPPPHHHHHHHH-

pLDDT: mean 95.55, std 6.52, range [53.81, 98.5]

Foldseek 3Di:
DDQDWDDLVQLLVQACVVVVNPNVRSNCCLVPPFDADPVGTGRDRYVLSSLLVVLVVQQVVQVVDPPRDHSVVSSVVVD

InterPro domains:
  IPR008926 Ribonucleotide reductase R1 subunit, N-terminal [SSF48168] (21-78)
  IPR013509 Ribonucleotide reductase large subunit, N-terminal [PF00317] (22-78)

Organism: Bacteroides ovatus (NCBI:txid28116)

Sequence (79 aa):
MEKQIYSYDEAYEESLRYFQGDELAARVWVNKYAVKDSFGNIYEKSPEDMHWRIANEVARVESKYPNALTAKELYDLLD

Radius of gyration: 14.17 Å; chains: 1; bounding box: 35×21×38 Å